Protein AF-A0A957UIX7-F1 (afdb_monomer_lite)

Radius of gyration: 14.66 Å; chains: 1; bounding box: 38×30×31 Å

Foldseek 3Di:
DVLQPPLDAAEFAADPVRHGDPPTDDDPSHQYYFHFAQDKDADPCVVVVNPRIGTHGDSVRRVVVLVVVLVVVCVVPVPDDSVNSSCVSRVVD

Structure (mmCIF, N/CA/C/O backbone):
data_AF-A0A957UIX7-F1
#
_entry.id   AF-A0A957UIX7-F1
#
loop_
_at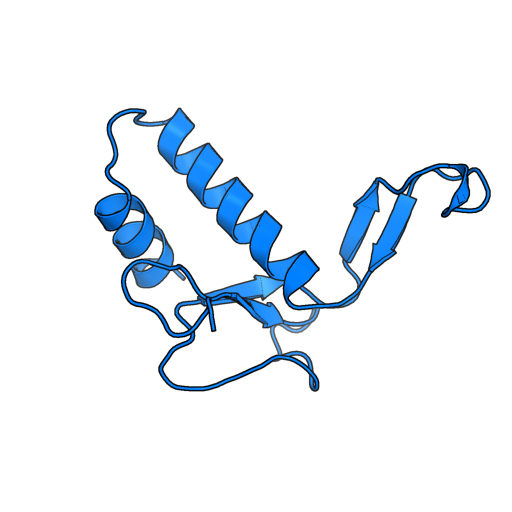om_site.group_PDB
_atom_site.id
_atom_site.type_symbol
_atom_site.label_atom_id
_atom_site.label_alt_id
_atom_site.label_comp_id
_atom_site.label_asym_id
_atom_site.label_entity_id
_atom_site.label_seq_id
_atom_site.pdbx_PDB_ins_code
_atom_site.Cartn_x
_atom_site.Cartn_y
_atom_site.Cartn_z
_atom_site.occupancy
_atom_site.B_iso_or_equiv
_atom_site.auth_seq_id
_atom_site.auth_comp_id
_atom_site.auth_asym_id
_atom_site.auth_atom_id
_atom_site.pdbx_PDB_model_num
ATOM 1 N N . TYR A 1 1 ? 5.222 -1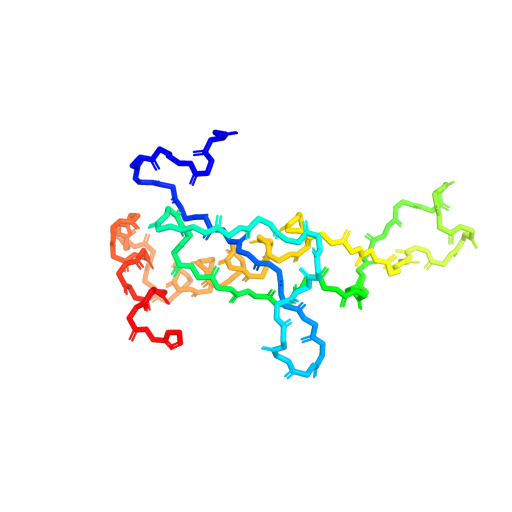2.943 8.353 1.00 87.31 1 TYR A N 1
ATOM 2 C CA . TYR A 1 1 ? 5.206 -11.851 9.352 1.00 87.31 1 TYR A CA 1
ATOM 3 C C . TYR A 1 1 ? 6.018 -10.661 8.840 1.00 87.31 1 TYR A C 1
ATOM 5 O O . TYR A 1 1 ? 6.947 -10.909 8.078 1.00 87.31 1 TYR A O 1
ATOM 13 N N . PRO A 1 2 ? 5.693 -9.402 9.199 1.00 94.25 2 PRO A N 1
ATOM 14 C CA . PRO A 1 2 ? 4.621 -8.984 10.111 1.00 94.25 2 PRO A CA 1
ATOM 15 C C . PRO A 1 2 ? 3.215 -9.048 9.500 1.00 94.25 2 PRO A C 1
ATOM 17 O O . PRO A 1 2 ? 2.258 -9.021 10.248 1.00 94.25 2 PRO A O 1
ATOM 20 N N . ALA A 1 3 ? 3.086 -9.238 8.183 1.00 93.38 3 ALA A N 1
ATOM 21 C CA . ALA A 1 3 ? 1.804 -9.241 7.462 1.00 93.38 3 ALA A CA 1
ATOM 22 C C . ALA A 1 3 ? 0.751 -10.277 7.918 1.00 93.38 3 ALA A C 1
ATOM 24 O O . ALA A 1 3 ? -0.323 -10.303 7.363 1.00 93.38 3 ALA A O 1
ATOM 25 N N . ALA A 1 4 ? 1.058 -11.161 8.866 1.00 93.19 4 ALA A N 1
ATOM 26 C CA . ALA A 1 4 ? 0.107 -12.153 9.380 1.00 93.19 4 ALA A CA 1
ATOM 27 C C . ALA A 1 4 ? -0.162 -11.953 10.882 1.00 93.19 4 ALA A C 1
ATOM 29 O O . ALA A 1 4 ? -0.508 -12.900 11.581 1.00 93.19 4 ALA A O 1
ATOM 30 N N . TYR A 1 5 ? 0.134 -10.761 11.403 1.00 95.19 5 TYR A N 1
ATOM 31 C CA . TYR A 1 5 ? -0.225 -10.360 12.758 1.00 95.19 5 TYR A CA 1
ATOM 32 C C . TYR A 1 5 ? -1.541 -9.595 12.730 1.00 95.19 5 TYR A C 1
ATOM 34 O O . TYR A 1 5 ? -1.782 -8.837 11.796 1.00 95.19 5 TYR A O 1
ATOM 42 N N . ASP A 1 6 ? -2.328 -9.751 13.791 1.00 90.69 6 ASP A N 1
ATOM 43 C CA . ASP A 1 6 ? -3.535 -8.956 13.998 1.00 90.69 6 ASP A CA 1
ATOM 44 C C . ASP A 1 6 ? -3.200 -7.454 14.019 1.00 90.69 6 ASP A C 1
ATOM 46 O O . ASP A 1 6 ? -2.122 -7.050 14.476 1.00 90.69 6 ASP A O 1
ATOM 50 N N . HIS A 1 7 ? -4.145 -6.630 13.554 1.00 89.88 7 HIS A N 1
ATOM 51 C CA . HIS A 1 7 ? -4.035 -5.165 13.489 1.00 89.88 7 HIS A CA 1
ATOM 52 C C . HIS A 1 7 ? -2.921 -4.639 12.564 1.00 89.88 7 HIS A C 1
ATOM 54 O O . HIS A 1 7 ? -2.411 -3.529 12.750 1.00 89.88 7 HIS A O 1
ATOM 60 N N . VAL A 1 8 ? -2.526 -5.430 11.563 1.00 95.12 8 VAL A N 1
ATOM 61 C CA . VAL A 1 8 ? -1.651 -5.012 10.463 1.00 95.12 8 VAL A CA 1
ATOM 62 C C . VAL A 1 8 ? -2.424 -5.146 9.161 1.00 95.12 8 VAL A C 1
ATOM 64 O O . VAL A 1 8 ? -2.836 -6.245 8.833 1.00 95.12 8 VAL A O 1
ATOM 67 N N . LEU A 1 9 ? -2.514 -4.065 8.381 1.00 96.38 9 LEU A N 1
ATOM 68 C CA . LEU A 1 9 ? -3.024 -4.128 7.009 1.00 96.38 9 LEU A CA 1
ATOM 69 C C . LEU A 1 9 ? -1.985 -4.770 6.076 1.00 96.38 9 LEU A C 1
ATOM 71 O O . LEU A 1 9 ? -0.997 -4.142 5.677 1.00 96.38 9 LEU A O 1
ATOM 75 N N . ALA A 1 10 ? -2.202 -6.029 5.726 1.00 97.88 10 ALA A N 1
ATOM 76 C CA . ALA A 1 10 ? -1.432 -6.787 4.761 1.00 97.88 10 ALA A CA 1
ATOM 77 C C . ALA A 1 10 ? -1.897 -6.493 3.329 1.00 97.88 10 ALA A C 1
ATOM 79 O O . ALA A 1 10 ? -3.054 -6.699 2.964 1.00 97.88 10 ALA A O 1
ATOM 80 N N . VAL A 1 11 ? -0.960 -6.039 2.493 1.00 98.50 11 VAL A N 1
ATOM 81 C CA . VAL A 1 11 ? -1.252 -5.570 1.133 1.00 98.50 11 VAL A CA 1
ATOM 82 C C . VAL A 1 11 ? -0.576 -6.465 0.100 1.00 98.50 11 VAL A C 1
ATOM 84 O O . VAL A 1 11 ? 0.654 -6.583 0.065 1.00 98.50 11 VAL A O 1
ATOM 87 N N . SER A 1 12 ? -1.382 -7.076 -0.765 1.00 98.50 12 SER A N 1
ATOM 88 C CA . S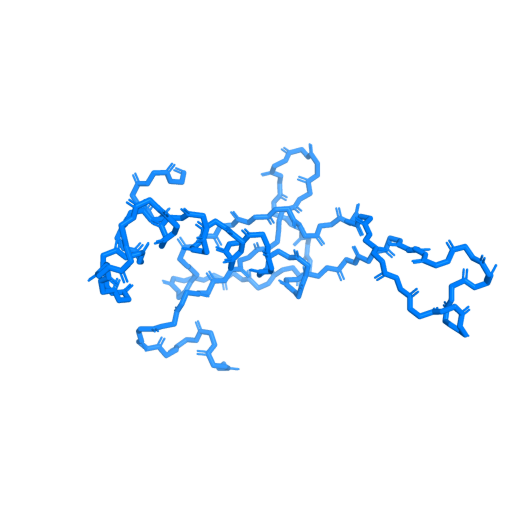ER A 1 12 ? -0.911 -7.797 -1.951 1.00 98.50 12 SER A CA 1
ATOM 89 C C . SER A 1 12 ? -0.748 -6.858 -3.155 1.00 98.50 12 SER A C 1
ATOM 91 O O . SER A 1 12 ? -1.286 -5.752 -3.180 1.00 98.50 12 SER A O 1
ATOM 93 N N . ALA A 1 13 ? 0.045 -7.271 -4.144 1.00 98.69 13 ALA A N 1
ATOM 94 C CA . ALA A 1 13 ? 0.351 -6.464 -5.322 1.00 98.69 13 ALA A CA 1
ATOM 95 C C . ALA A 1 13 ? -0.448 -6.927 -6.542 1.00 98.69 13 ALA A C 1
ATOM 97 O O . ALA A 1 13 ? -0.351 -8.094 -6.923 1.00 98.69 13 ALA A O 1
ATOM 98 N N . THR A 1 14 ? -1.146 -6.003 -7.200 1.00 98.69 14 THR A N 1
ATOM 99 C CA . THR A 1 14 ? -1.734 -6.206 -8.532 1.00 98.69 14 THR A CA 1
ATOM 100 C C . THR A 1 14 ? -0.902 -5.552 -9.627 1.00 98.69 14 THR A C 1
ATOM 102 O O . THR A 1 14 ? -0.034 -4.701 -9.374 1.00 98.69 14 THR A O 1
ATOM 105 N N . ASP A 1 15 ? -1.149 -5.972 -10.862 1.00 98.38 15 ASP A N 1
ATOM 106 C CA . ASP A 1 15 ? -0.682 -5.293 -12.057 1.00 98.38 15 ASP A CA 1
ATOM 107 C C . ASP A 1 15 ? -1.740 -4.365 -12.667 1.00 98.38 15 ASP A C 1
ATOM 109 O O . ASP A 1 15 ? -2.803 -4.123 -12.107 1.00 98.38 15 ASP A O 1
ATOM 113 N N . LYS A 1 16 ? -1.411 -3.788 -13.825 1.00 97.75 16 LYS A N 1
ATOM 114 C CA . LYS A 1 16 ? -2.256 -2.815 -14.529 1.00 97.75 16 LYS A CA 1
ATOM 115 C C . LYS A 1 16 ? -3.578 -3.381 -15.071 1.00 97.75 16 LYS A C 1
ATOM 117 O O . LYS A 1 16 ? -4.363 -2.609 -15.612 1.00 97.75 16 LYS A O 1
ATOM 122 N N . LEU A 1 17 ? -3.754 -4.701 -15.064 1.00 98.12 17 LEU A N 1
ATOM 123 C CA . LEU A 1 17 ? -4.986 -5.384 -15.458 1.00 98.12 17 LEU A CA 1
ATOM 124 C C . LEU A 1 17 ? -5.830 -5.756 -14.229 1.00 98.12 17 LEU A C 1
ATOM 126 O O . LEU A 1 17 ? -6.798 -6.496 -14.372 1.00 98.12 17 LEU A O 1
ATOM 130 N N . ASP A 1 18 ? -5.450 -5.259 -13.044 1.00 97.81 18 ASP A N 1
ATOM 131 C CA . ASP A 1 18 ? -5.989 -5.648 -11.739 1.00 97.81 18 ASP A CA 1
ATOM 132 C C . ASP A 1 18 ? -5.837 -7.151 -11.444 1.00 97.81 18 ASP A C 1
ATOM 134 O O . ASP A 1 18 ? -6.538 -7.721 -10.608 1.00 97.81 18 ASP A O 1
ATOM 138 N N . GLU A 1 19 ? -4.869 -7.807 -12.092 1.00 98.25 19 GLU A N 1
ATOM 139 C CA . GLU A 1 19 ? -4.510 -9.193 -11.812 1.00 98.25 19 GLU A CA 1
ATOM 140 C C . GLU A 1 19 ? -3.443 -9.252 -10.716 1.00 98.25 19 GLU A C 1
ATOM 142 O O . GLU A 1 19 ? -2.552 -8.402 -10.640 1.00 98.25 19 GLU A O 1
ATOM 147 N N . LEU A 1 20 ? -3.501 -10.274 -9.855 1.00 98.25 20 LEU A N 1
ATOM 148 C CA . LEU A 1 20 ? -2.480 -10.488 -8.830 1.00 98.25 20 LEU A CA 1
ATOM 149 C C . LEU A 1 20 ? -1.110 -10.684 -9.499 1.00 98.25 20 LEU A C 1
ATOM 151 O O . LEU A 1 20 ? -0.926 -11.590 -10.315 1.00 98.25 20 LEU A O 1
ATOM 155 N N . TRP A 1 21 ? -0.125 -9.870 -9.119 1.00 97.81 21 TRP A N 1
ATOM 156 C CA . TRP A 1 21 ? 1.237 -10.008 -9.623 1.00 97.81 21 TRP A CA 1
ATOM 157 C C . TRP A 1 21 ? 1.790 -11.396 -9.247 1.00 97.81 21 TRP A C 1
ATOM 159 O O . TRP A 1 21 ? 1.731 -11.752 -8.068 1.00 97.81 21 TRP A O 1
ATOM 169 N N . PRO A 1 22 ? 2.383 -12.179 -10.175 1.00 96.94 22 PRO A N 1
ATOM 170 C CA . PRO A 1 22 ? 2.708 -13.590 -9.925 1.00 96.94 22 PRO A CA 1
ATOM 171 C C . PRO A 1 22 ? 3.639 -13.898 -8.742 1.00 96.94 22 PRO A C 1
ATOM 173 O O . PRO A 1 22 ? 3.681 -15.038 -8.291 1.00 96.94 22 PRO A O 1
ATOM 176 N N . LEU A 1 23 ? 4.410 -12.918 -8.254 1.00 96.94 23 LEU A N 1
ATOM 177 C CA . LEU A 1 23 ? 5.283 -13.070 -7.080 1.00 96.94 23 LEU A CA 1
ATOM 178 C C . LEU A 1 23 ? 4.708 -12.424 -5.810 1.00 96.94 23 LEU A C 1
ATOM 180 O O . LEU A 1 23 ? 5.391 -12.362 -4.788 1.00 96.94 23 LEU A O 1
ATOM 184 N N . SER A 1 24 ? 3.476 -11.914 -5.860 1.00 97.19 24 SER A N 1
ATOM 185 C CA . SER A 1 24 ? 2.789 -11.419 -4.675 1.00 97.19 24 SER A CA 1
ATOM 186 C C . SER A 1 24 ? 2.441 -12.577 -3.748 1.00 97.19 24 SER A C 1
ATOM 188 O O . SER A 1 24 ? 1.961 -13.627 -4.175 1.00 97.19 24 SER A O 1
ATOM 190 N N . ASN A 1 25 ? 2.611 -12.349 -2.449 1.00 94.00 25 ASN A N 1
ATOM 191 C CA . ASN A 1 25 ? 2.043 -13.235 -1.447 1.00 94.00 25 ASN A CA 1
ATOM 192 C C . ASN A 1 25 ? 0.508 -13.220 -1.527 1.00 94.00 25 ASN A C 1
ATOM 194 O O . ASN A 1 25 ? -0.097 -12.208 -1.891 1.00 94.00 25 ASN A O 1
ATOM 198 N N . SER A 1 26 ? -0.091 -14.351 -1.164 1.00 93.94 26 SER A N 1
ATOM 199 C CA . SER A 1 26 ? -1.535 -14.576 -1.069 1.00 93.94 26 SER A CA 1
ATOM 200 C C . SER A 1 26 ? -1.853 -15.441 0.156 1.00 93.94 26 SER A C 1
ATOM 202 O O . SER A 1 26 ? -0.960 -16.072 0.735 1.00 93.94 26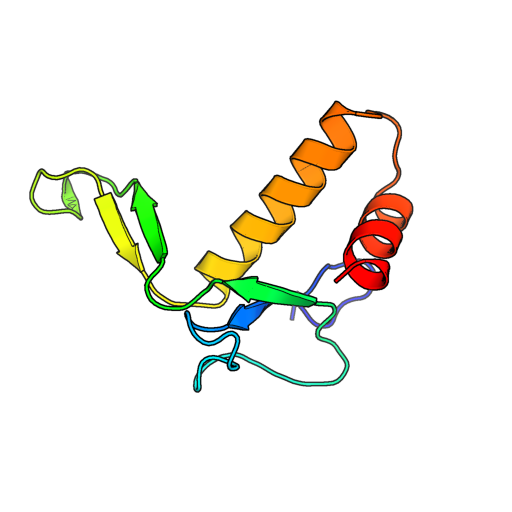 SER A O 1
ATOM 204 N N . GLY A 1 27 ? -3.121 -15.444 0.560 1.00 93.12 27 GLY A N 1
ATOM 205 C CA . GLY A 1 27 ? -3.646 -16.219 1.682 1.00 93.12 27 GLY A CA 1
ATOM 206 C C . GLY A 1 27 ? -4.666 -15.424 2.490 1.00 93.12 27 GLY A C 1
ATOM 207 O O . GLY A 1 27 ? -4.815 -14.223 2.287 1.00 93.12 27 GLY A O 1
ATOM 208 N N . ASP A 1 28 ? -5.319 -16.094 3.437 1.00 94.56 28 ASP A N 1
ATOM 209 C CA . ASP A 1 28 ? -6.420 -15.527 4.236 1.00 94.56 28 ASP A CA 1
ATOM 210 C C . ASP A 1 28 ? -5.988 -14.383 5.174 1.00 94.56 28 ASP A C 1
ATOM 212 O O . ASP A 1 28 ? -6.827 -13.736 5.784 1.00 94.56 28 ASP A O 1
ATOM 216 N N . TYR A 1 29 ? -4.680 -14.147 5.303 1.00 94.94 29 TYR A N 1
ATOM 217 C CA . TYR A 1 29 ? -4.100 -13.051 6.082 1.00 94.94 29 TYR A CA 1
ATOM 218 C C . TYR A 1 29 ? -3.898 -11.764 5.266 1.00 94.94 29 TYR A C 1
ATOM 220 O O . TYR A 1 29 ? -3.327 -10.815 5.786 1.00 94.94 29 TYR A O 1
ATOM 228 N N . ILE A 1 30 ? -4.245 -11.751 3.973 1.00 97.25 30 ILE A N 1
ATOM 229 C CA . ILE A 1 30 ? -4.182 -10.551 3.131 1.00 97.25 30 ILE A CA 1
ATOM 230 C C . ILE A 1 30 ? -5.499 -9.789 3.264 1.00 97.25 30 ILE A C 1
ATOM 232 O O . ILE A 1 30 ? -6.550 -10.342 2.953 1.00 97.25 30 ILE A O 1
ATOM 236 N N . ASP A 1 31 ? -5.426 -8.514 3.638 1.00 97.50 31 ASP A N 1
ATOM 237 C CA . ASP A 1 31 ? -6.614 -7.677 3.827 1.00 97.50 31 ASP A CA 1
ATOM 238 C C . ASP A 1 31 ? -7.083 -7.038 2.518 1.00 97.50 31 ASP A C 1
ATOM 240 O O . ASP A 1 31 ? -8.274 -7.020 2.220 1.00 97.50 31 ASP A O 1
ATOM 244 N N . VAL A 1 32 ? -6.146 -6.514 1.717 1.00 97.94 32 VAL A N 1
ATOM 245 C CA . VAL A 1 32 ? -6.443 -5.817 0.453 1.00 97.94 32 VAL A CA 1
ATOM 246 C C . VAL A 1 32 ? -5.348 -6.019 -0.598 1.00 97.94 32 VAL A C 1
ATOM 248 O O . VAL A 1 32 ? -4.230 -6.468 -0.319 1.00 97.94 32 VAL A O 1
ATOM 251 N N . ALA A 1 33 ? -5.661 -5.653 -1.838 1.00 98.25 33 ALA A N 1
ATOM 252 C CA . ALA A 1 33 ? -4.706 -5.585 -2.935 1.00 98.25 33 ALA A CA 1
ATOM 253 C C . ALA A 1 33 ? -4.582 -4.145 -3.448 1.00 98.25 33 ALA A C 1
ATOM 255 O O . ALA A 1 33 ? -5.542 -3.379 -3.412 1.00 98.25 33 ALA A O 1
ATOM 256 N N . ALA A 1 34 ? -3.395 -3.765 -3.914 1.00 98.62 34 ALA A N 1
ATOM 257 C CA . ALA A 1 34 ? -3.153 -2.455 -4.513 1.00 98.62 34 ALA A CA 1
ATOM 258 C C . ALA A 1 34 ? -2.105 -2.544 -5.637 1.00 98.62 34 ALA A C 1
ATOM 260 O O . ALA A 1 34 ? -1.341 -3.518 -5.684 1.00 98.62 34 ALA A O 1
ATOM 261 N N . PRO A 1 35 ? -2.003 -1.527 -6.517 1.00 98.69 35 PRO A N 1
ATOM 262 C CA . PRO A 1 35 ? -1.025 -1.523 -7.598 1.00 98.69 35 PRO A CA 1
ATOM 263 C C . PRO A 1 35 ? 0.405 -1.679 -7.074 1.00 98.69 35 PRO A C 1
ATOM 265 O O . PRO A 1 35 ? 0.912 -0.843 -6.325 1.00 98.69 35 PRO A O 1
ATOM 268 N N . GLY A 1 36 ? 1.073 -2.755 -7.488 1.00 98.50 36 GLY A N 1
ATOM 269 C CA . GLY A 1 36 ? 2.435 -3.068 -7.054 1.00 98.50 36 GLY A CA 1
ATOM 270 C C . GLY A 1 36 ? 3.370 -3.508 -8.173 1.00 98.50 36 GLY A C 1
ATOM 271 O O . GLY A 1 36 ? 4.568 -3.619 -7.933 1.00 98.50 36 GLY A O 1
ATOM 272 N N . HIS A 1 37 ? 2.876 -3.739 -9.390 1.00 98.50 37 HIS A N 1
ATOM 273 C CA . HIS A 1 37 ? 3.708 -4.091 -10.539 1.00 98.50 37 HIS A CA 1
ATOM 274 C C . HIS A 1 37 ? 3.981 -2.880 -11.436 1.00 98.50 37 HIS A C 1
ATOM 276 O O . HIS A 1 37 ? 3.049 -2.234 -11.909 1.00 98.50 37 HIS A O 1
ATOM 282 N N . MET A 1 38 ? 5.261 -2.611 -11.719 1.00 97.81 38 MET A N 1
ATOM 283 C CA . MET A 1 38 ? 5.711 -1.504 -12.573 1.00 97.81 38 MET A CA 1
ATOM 284 C C . MET A 1 38 ? 5.178 -0.142 -12.099 1.00 97.81 38 MET A C 1
ATOM 286 O O . MET A 1 38 ? 4.609 0.628 -12.872 1.00 97.81 38 MET A O 1
ATOM 290 N N . ILE A 1 39 ? 5.399 0.170 -10.822 1.00 98.50 39 ILE A N 1
ATOM 291 C CA . ILE A 1 39 ? 5.019 1.445 -10.208 1.00 98.50 39 ILE A CA 1
ATOM 292 C C . ILE A 1 39 ? 6.158 2.448 -10.364 1.00 98.50 39 ILE A C 1
ATOM 294 O O . ILE A 1 39 ? 7.281 2.196 -9.929 1.00 98.50 39 ILE A O 1
ATOM 298 N N . TYR A 1 40 ? 5.865 3.590 -10.985 1.00 97.25 40 TYR A N 1
ATOM 299 C CA . TYR A 1 40 ? 6.814 4.686 -11.155 1.00 97.25 40 TYR A CA 1
ATOM 300 C C . TYR A 1 40 ? 6.819 5.587 -9.922 1.00 97.25 40 TYR A C 1
ATOM 302 O O . TYR A 1 40 ? 5.771 6.094 -9.527 1.00 97.25 40 TYR A O 1
ATOM 310 N N . SER A 1 41 ? 7.984 5.807 -9.320 1.00 97.38 41 SER A N 1
ATOM 311 C CA . SER A 1 41 ? 8.119 6.725 -8.187 1.00 97.38 41 SER A CA 1
ATOM 312 C C . SER A 1 41 ? 9.527 7.309 -8.104 1.00 97.38 41 SER A C 1
ATOM 314 O O . SER A 1 41 ? 10.414 6.948 -8.881 1.00 97.38 41 SER A O 1
ATOM 316 N N . THR A 1 42 ? 9.720 8.249 -7.182 1.00 96.69 42 THR A N 1
ATOM 317 C CA . THR A 1 42 ? 11.008 8.893 -6.917 1.00 96.69 42 THR A CA 1
ATOM 318 C C . THR A 1 42 ? 12.050 7.877 -6.467 1.00 96.69 42 THR A C 1
ATOM 320 O O . THR A 1 42 ? 11.757 6.986 -5.669 1.00 96.69 42 THR A O 1
ATOM 323 N N . MET A 1 43 ? 13.287 8.060 -6.912 1.00 95.81 43 MET A N 1
ATOM 324 C CA . MET A 1 43 ? 14.429 7.235 -6.542 1.00 95.81 43 MET A CA 1
ATOM 325 C C . MET A 1 43 ? 15.666 8.129 -6.363 1.00 95.81 43 MET A C 1
ATOM 327 O O . MET A 1 43 ? 15.800 9.110 -7.097 1.00 95.81 43 MET A O 1
ATOM 331 N N . PRO A 1 44 ? 16.582 7.824 -5.422 1.00 94.50 44 PRO A N 1
ATOM 332 C CA . PRO A 1 44 ? 17.829 8.575 -5.284 1.00 94.50 44 PRO A CA 1
ATOM 333 C C . PRO A 1 44 ? 18.566 8.716 -6.623 1.00 94.50 44 PRO A C 1
ATOM 335 O O . PRO A 1 44 ? 18.576 7.783 -7.433 1.00 94.50 44 PRO A O 1
ATOM 338 N N . LEU A 1 45 ? 19.167 9.882 -6.877 1.00 93.19 45 LEU A N 1
ATOM 339 C CA . LEU A 1 45 ? 19.824 10.183 -8.157 1.00 93.19 45 LEU A CA 1
ATOM 340 C C . LEU A 1 45 ? 20.969 9.208 -8.445 1.00 93.19 45 LEU A C 1
ATOM 342 O O . LEU A 1 45 ? 21.140 8.769 -9.582 1.00 93.19 45 LEU A O 1
ATOM 346 N N . GLU A 1 46 ? 21.677 8.795 -7.396 1.00 91.56 46 GLU A N 1
ATOM 347 C CA . GLU A 1 46 ? 22.769 7.824 -7.434 1.00 91.56 46 GLU A CA 1
ATOM 348 C C . GLU A 1 46 ? 22.303 6.425 -7.862 1.00 91.56 46 GLU A C 1
ATOM 350 O O . GLU A 1 46 ? 23.112 5.621 -8.320 1.00 91.56 46 GLU A O 1
ATOM 355 N N . LEU A 1 47 ? 21.006 6.129 -7.725 1.00 89.31 47 LEU A N 1
ATOM 356 C CA . LEU A 1 47 ? 20.401 4.845 -8.083 1.00 89.31 47 LEU A CA 1
ATOM 357 C C . LEU A 1 47 ? 19.558 4.906 -9.370 1.00 89.31 47 LEU A C 1
ATOM 359 O O . LEU A 1 47 ? 19.120 3.863 -9.845 1.00 89.31 47 LEU A O 1
ATOM 363 N N . SER A 1 48 ? 19.322 6.098 -9.935 1.00 83.88 48 SER A N 1
ATOM 364 C CA . SER A 1 48 ? 18.353 6.327 -11.025 1.00 83.88 48 SER A CA 1
ATOM 365 C C . SER A 1 48 ? 18.938 6.965 -12.290 1.00 83.88 48 SER A C 1
ATOM 367 O O . SER A 1 48 ? 18.197 7.556 -13.075 1.00 83.88 48 SER A O 1
ATOM 369 N N . TYR A 1 49 ? 20.253 6.844 -12.512 1.00 80.50 49 TYR A N 1
ATOM 370 C CA . TYR A 1 49 ? 20.947 7.382 -13.695 1.00 80.50 49 TYR A CA 1
ATOM 371 C C . TYR A 1 49 ? 20.569 8.848 -14.003 1.00 80.50 49 TYR A C 1
ATOM 373 O O . TYR A 1 49 ? 20.276 9.192 -15.144 1.00 80.50 49 TYR A O 1
ATOM 381 N N . GLU A 1 50 ? 20.546 9.696 -12.967 1.00 75.19 50 GLU A N 1
ATOM 382 C CA . GLU A 1 50 ? 20.248 11.142 -13.033 1.00 75.19 50 GLU A CA 1
ATOM 383 C C . GLU A 1 50 ? 18.793 11.541 -13.366 1.00 75.19 50 GLU A C 1
ATOM 385 O O . GLU A 1 50 ? 18.501 12.729 -13.487 1.00 75.19 50 GLU A O 1
ATOM 390 N N . VAL A 1 51 ? 17.847 10.595 -13.445 1.00 86.62 51 VAL A N 1
ATOM 391 C CA . VAL A 1 51 ? 16.423 10.915 -13.684 1.00 86.62 51 VAL A CA 1
ATOM 392 C C . VAL A 1 51 ? 15.677 11.228 -12.381 1.00 86.62 51 VAL A C 1
ATOM 394 O O . VAL A 1 51 ? 14.721 11.999 -12.393 1.00 86.62 51 VAL A O 1
ATOM 397 N N . GLY A 1 52 ? 16.101 10.659 -11.247 1.00 95.12 52 GLY A N 1
ATOM 398 C CA . GLY A 1 52 ? 15.455 10.849 -9.939 1.00 95.12 52 GLY A CA 1
ATOM 399 C C . GLY A 1 52 ? 14.177 10.029 -9.748 1.00 95.12 52 GLY A C 1
ATOM 400 O O . GLY A 1 52 ? 13.454 10.222 -8.772 1.00 95.12 52 GLY A O 1
ATOM 401 N N . TYR A 1 53 ? 13.886 9.122 -10.682 1.00 95.88 53 TYR A N 1
ATOM 402 C CA . TYR A 1 53 ? 12.696 8.280 -10.701 1.00 95.88 53 TYR A CA 1
ATOM 403 C C . TYR A 1 53 ? 13.005 6.932 -11.348 1.00 95.88 53 TYR A C 1
ATOM 405 O O . TYR A 1 53 ? 13.851 6.842 -12.240 1.00 95.88 53 TYR A O 1
ATOM 413 N N . ALA A 1 54 ? 12.279 5.895 -10.947 1.00 95.62 54 ALA A N 1
ATOM 414 C CA . ALA A 1 54 ? 12.369 4.572 -11.549 1.00 95.62 54 ALA A CA 1
ATOM 415 C C . ALA A 1 54 ? 11.051 3.805 -11.410 1.00 95.62 54 ALA A C 1
ATOM 417 O O . ALA A 1 54 ? 10.212 4.119 -10.565 1.00 95.62 54 ALA A O 1
ATOM 418 N N . TYR A 1 55 ? 10.891 2.775 -12.242 1.00 96.12 55 TYR A N 1
ATOM 419 C CA . TYR A 1 55 ? 9.858 1.765 -12.049 1.00 96.12 55 TYR A CA 1
ATOM 420 C C . TYR A 1 55 ? 10.360 0.704 -11.073 1.00 96.12 55 TYR A C 1
ATOM 422 O O . TYR A 1 55 ? 11.439 0.143 -11.265 1.00 96.12 55 TYR A O 1
ATOM 430 N N . MET A 1 56 ? 9.560 0.402 -10.057 1.00 97.06 56 MET A N 1
ATOM 431 C CA . MET A 1 56 ? 9.795 -0.711 -9.144 1.00 97.06 56 MET A CA 1
ATOM 432 C C . MET A 1 56 ? 8.564 -1.611 -9.071 1.00 97.06 56 MET A C 1
ATOM 434 O O . MET A 1 56 ? 7.449 -1.210 -9.404 1.00 97.06 56 MET A O 1
ATOM 438 N N . THR A 1 57 ? 8.785 -2.847 -8.636 1.00 98.25 57 THR A N 1
ATOM 439 C CA . THR A 1 57 ? 7.756 -3.876 -8.546 1.00 98.25 57 THR A CA 1
ATOM 440 C C . THR A 1 57 ? 7.861 -4.578 -7.199 1.00 98.25 57 THR A C 1
ATOM 442 O O . THR A 1 57 ? 8.950 -4.984 -6.794 1.00 98.25 57 THR A O 1
ATOM 445 N N . GLY A 1 58 ? 6.729 -4.766 -6.529 1.00 98.12 58 GLY A N 1
ATOM 446 C CA . GLY A 1 58 ? 6.624 -5.550 -5.308 1.00 98.12 58 GLY A CA 1
ATOM 447 C C . GLY A 1 58 ? 5.414 -5.173 -4.464 1.00 98.12 58 GLY A C 1
ATOM 448 O O . GLY A 1 58 ? 4.821 -4.109 -4.630 1.00 98.12 58 GLY A O 1
ATOM 449 N N . THR A 1 59 ? 5.104 -6.001 -3.468 1.00 98.06 59 THR A N 1
ATOM 450 C CA . THR A 1 59 ? 4.181 -5.613 -2.386 1.00 98.06 59 THR A CA 1
ATOM 451 C C . THR A 1 59 ? 4.687 -4.382 -1.629 1.00 98.06 59 THR A C 1
ATOM 453 O O . THR A 1 59 ? 3.885 -3.576 -1.171 1.00 98.06 59 THR A O 1
ATOM 456 N N . SER A 1 60 ? 6.007 -4.148 -1.606 1.00 97.50 60 SER A N 1
ATOM 457 C CA . SER A 1 60 ? 6.619 -2.895 -1.140 1.00 97.50 60 SER A CA 1
ATOM 458 C C . SER A 1 60 ? 6.149 -1.647 -1.896 1.00 97.50 60 SER A C 1
ATOM 460 O O . SER A 1 60 ? 6.233 -0.555 -1.346 1.00 97.50 60 SER A O 1
ATOM 462 N N . MET A 1 61 ? 5.677 -1.785 -3.140 1.00 98.44 61 MET A N 1
ATOM 463 C CA . MET A 1 61 ? 5.109 -0.690 -3.937 1.00 98.44 61 MET A CA 1
ATOM 464 C C . MET A 1 61 ? 3.583 -0.615 -3.798 1.00 98.44 61 MET A C 1
ATOM 466 O O . MET A 1 61 ? 3.021 0.472 -3.898 1.00 98.44 61 MET A O 1
ATOM 470 N N . ALA A 1 62 ? 2.918 -1.727 -3.485 1.00 98.62 62 ALA A N 1
ATOM 471 C CA . ALA A 1 62 ? 1.492 -1.744 -3.164 1.00 98.62 62 ALA A CA 1
ATOM 472 C C . ALA A 1 62 ? 1.201 -1.106 -1.791 1.00 98.62 62 ALA A C 1
ATOM 474 O O . ALA A 1 62 ? 0.346 -0.230 -1.676 1.00 98.62 62 ALA A O 1
ATOM 475 N N . ALA A 1 63 ? 1.971 -1.467 -0.758 1.00 98.44 63 ALA A N 1
ATOM 476 C CA . ALA A 1 63 ? 1.822 -0.959 0.607 1.00 98.44 63 ALA A CA 1
ATOM 477 C C . ALA A 1 63 ? 1.741 0.584 0.729 1.00 98.44 63 ALA A C 1
ATOM 479 O O . ALA A 1 63 ? 0.836 1.068 1.413 1.00 98.44 63 ALA A O 1
ATOM 480 N N . PRO A 1 64 ? 2.606 1.396 0.080 1.00 98.50 64 PRO A N 1
ATOM 481 C CA . PRO A 1 64 ? 2.521 2.852 0.177 1.00 98.50 64 PRO A CA 1
ATOM 482 C C . PRO A 1 64 ? 1.261 3.454 -0.465 1.00 98.50 64 PRO A C 1
ATOM 484 O O . PRO A 1 64 ? 0.863 4.538 -0.046 1.00 98.50 64 PRO A O 1
ATOM 487 N N . HIS A 1 65 ? 0.594 2.777 -1.411 1.00 98.69 65 HIS A N 1
ATOM 488 C CA . HIS A 1 65 ? -0.713 3.233 -1.905 1.00 98.69 65 HIS A CA 1
ATOM 489 C C . HIS A 1 65 ? -1.768 3.172 -0.793 1.00 98.69 65 HIS A C 1
ATOM 491 O O . HIS A 1 65 ? -2.476 4.151 -0.557 1.00 98.69 65 HIS A O 1
ATOM 497 N N . VAL A 1 66 ? -1.821 2.058 -0.056 1.00 98.56 66 VAL A N 1
ATOM 498 C CA . VAL A 1 66 ? -2.755 1.873 1.068 1.00 98.56 66 VAL A CA 1
ATOM 499 C C . VAL A 1 66 ? -2.393 2.785 2.242 1.00 98.56 66 VAL A C 1
ATOM 501 O O . VAL A 1 66 ? -3.274 3.401 2.837 1.00 98.56 66 VAL A O 1
ATOM 504 N N . ALA A 1 67 ? -1.101 2.971 2.533 1.00 98.50 67 ALA A N 1
ATOM 505 C CA . ALA A 1 67 ? -0.659 3.941 3.537 1.00 98.50 67 ALA A CA 1
ATOM 506 C C . ALA A 1 67 ? -1.042 5.386 3.157 1.00 98.50 67 ALA A C 1
ATOM 508 O O . ALA A 1 67 ? -1.466 6.162 4.013 1.00 98.50 67 ALA A O 1
ATOM 509 N N . GLY A 1 68 ? -0.939 5.743 1.872 1.00 98.50 68 GLY A N 1
ATOM 510 C CA . GLY A 1 68 ? -1.399 7.029 1.347 1.00 98.50 68 GLY A CA 1
ATOM 511 C C . GLY A 1 68 ? -2.910 7.216 1.493 1.00 98.50 68 GLY A C 1
ATOM 512 O O . GLY A 1 68 ? -3.348 8.278 1.937 1.00 98.50 68 GLY A O 1
ATOM 513 N N . LEU A 1 69 ? -3.701 6.177 1.200 1.00 98.50 69 LEU A N 1
ATOM 514 C CA . LEU A 1 69 ? -5.147 6.173 1.437 1.00 98.50 69 LEU A CA 1
ATOM 515 C C . LEU A 1 69 ? -5.469 6.369 2.925 1.00 98.50 69 LEU A C 1
ATOM 517 O O . LEU A 1 69 ? -6.274 7.234 3.259 1.00 98.50 69 LEU A O 1
ATOM 521 N N . ALA A 1 70 ? -4.798 5.648 3.826 1.00 98.25 70 ALA A N 1
ATOM 522 C CA . ALA A 1 70 ? -4.965 5.826 5.268 1.00 98.25 70 ALA A CA 1
ATOM 523 C C . ALA A 1 70 ? -4.636 7.265 5.713 1.00 98.25 70 ALA A C 1
ATOM 525 O O . ALA A 1 70 ? -5.394 7.871 6.470 1.00 98.25 70 ALA A O 1
ATOM 526 N N . GLY A 1 71 ? -3.557 7.854 5.188 1.00 98.50 71 GLY A N 1
ATOM 527 C CA . GLY A 1 71 ? -3.210 9.259 5.423 1.00 98.50 71 GLY A CA 1
ATOM 528 C C . GLY A 1 71 ? -4.271 10.239 4.909 1.00 98.50 71 GLY A C 1
ATOM 529 O O . GLY A 1 71 ? -4.609 11.202 5.598 1.00 98.50 71 GLY A O 1
ATOM 530 N N . LEU A 1 72 ? -4.854 9.980 3.734 1.00 98.50 72 LEU A N 1
ATOM 531 C CA . LEU A 1 72 ? -5.958 10.776 3.192 1.00 98.50 72 LEU A CA 1
ATOM 532 C C . LEU A 1 72 ? -7.208 10.680 4.079 1.00 98.50 72 LEU A C 1
ATOM 534 O O . LEU A 1 72 ? -7.838 11.699 4.356 1.00 98.50 72 LEU A O 1
ATOM 538 N N . LEU A 1 73 ? -7.546 9.484 4.559 1.00 98.31 73 LEU A N 1
ATOM 539 C CA . LEU A 1 73 ? -8.664 9.256 5.477 1.00 98.31 73 LEU A CA 1
ATOM 540 C C . LEU A 1 73 ? -8.458 9.997 6.810 1.00 98.31 73 LEU A C 1
ATOM 542 O O . LEU A 1 73 ? -9.380 10.661 7.284 1.00 98.31 73 LEU A O 1
ATOM 546 N N . LEU A 1 74 ? -7.242 9.966 7.363 1.00 98.50 74 LEU A N 1
ATOM 547 C CA . LEU A 1 74 ? -6.863 10.744 8.549 1.00 98.50 74 LEU A CA 1
ATOM 548 C C . LEU A 1 74 ? -6.909 12.258 8.310 1.00 98.50 74 LEU A C 1
ATOM 550 O O . LEU A 1 74 ? -7.240 13.010 9.220 1.00 98.50 74 LEU A O 1
ATOM 554 N N . SER A 1 75 ? -6.618 12.730 7.095 1.00 98.50 75 SER A N 1
ATOM 555 C CA . SER A 1 75 ? -6.720 14.162 6.777 1.00 98.50 75 SER A CA 1
ATOM 556 C C . SER A 1 75 ? -8.162 14.686 6.820 1.00 98.50 75 SER A C 1
ATOM 558 O O . SER A 1 75 ? -8.373 15.879 7.031 1.00 98.50 75 SER A O 1
ATOM 560 N N . GLN A 1 76 ? -9.150 13.802 6.632 1.00 98.31 76 GLN A N 1
ATOM 561 C CA . GLN A 1 76 ? -10.574 14.141 6.688 1.00 98.31 76 GLN A CA 1
ATOM 562 C C . GLN A 1 76 ? -11.109 14.113 8.122 1.00 98.31 76 GLN A C 1
ATOM 564 O O . GLN A 1 76 ? -11.923 14.957 8.479 1.00 98.31 76 GLN A O 1
ATOM 569 N N . GLU A 1 77 ? -10.658 13.151 8.930 1.00 98.06 77 GLU A N 1
ATOM 570 C CA . GLU A 1 77 ? -10.987 13.047 10.353 1.00 98.06 77 GLU A CA 1
ATOM 571 C C . GLU A 1 77 ? -9.760 12.532 11.135 1.00 98.06 77 GLU A C 1
ATOM 573 O O . 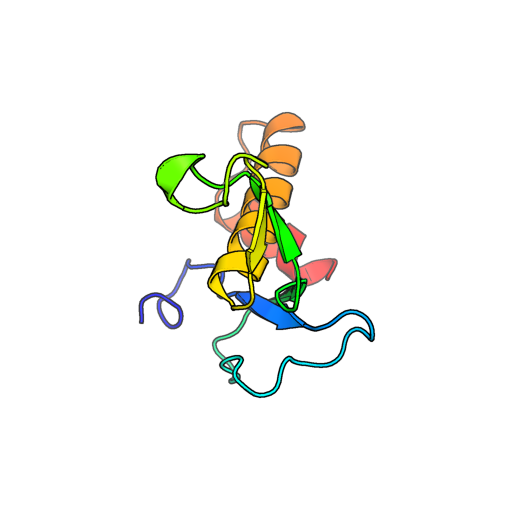GLU A 1 77 ? -9.512 11.321 11.162 1.00 98.06 77 GLU A O 1
ATOM 578 N N . PRO A 1 78 ? -8.984 13.427 11.779 1.00 97.88 78 PRO A N 1
ATOM 579 C CA . PRO A 1 78 ? -7.721 13.068 12.431 1.00 97.88 78 PRO A CA 1
ATOM 580 C C . PRO A 1 78 ? -7.845 12.125 13.632 1.00 97.88 78 PRO A C 1
ATOM 582 O O . PRO A 1 78 ? -6.839 11.560 14.053 1.00 97.88 78 PRO A O 1
ATOM 585 N N . ASN A 1 79 ? -9.048 11.963 14.198 1.00 98.00 79 ASN A N 1
ATOM 586 C CA . ASN A 1 79 ? -9.281 11.115 15.370 1.00 98.00 79 ASN A CA 1
ATOM 587 C C . ASN A 1 79 ? -9.708 9.681 15.027 1.00 98.00 79 ASN A C 1
ATOM 589 O O . ASN A 1 79 ? -10.029 8.925 15.945 1.00 98.00 79 ASN A O 1
ATOM 593 N N . ARG A 1 80 ? -9.739 9.296 13.741 1.00 97.62 80 ARG A N 1
ATOM 594 C CA . ARG A 1 80 ? -10.009 7.902 13.352 1.00 97.62 80 ARG A CA 1
ATOM 595 C C . ARG A 1 80 ? -9.010 6.970 14.024 1.00 97.62 80 ARG A C 1
ATOM 597 O O . ARG A 1 80 ? -7.801 7.210 13.996 1.00 97.62 80 ARG A O 1
ATOM 604 N N . SER A 1 81 ? -9.519 5.898 14.615 1.00 97.62 81 SER A N 1
ATOM 605 C CA . SER A 1 81 ? -8.678 4.839 15.152 1.00 97.62 81 SER A CA 1
ATOM 606 C C . SER A 1 81 ? -8.065 4.010 14.019 1.00 97.62 81 SER A C 1
ATOM 608 O O . SER A 1 81 ? -8.536 4.032 12.882 1.00 97.62 81 SER A O 1
ATOM 610 N N . ALA A 1 82 ? -7.018 3.241 14.327 1.00 96.06 82 ALA A N 1
ATOM 611 C CA . ALA A 1 82 ? -6.457 2.290 13.367 1.00 96.06 82 ALA A CA 1
ATOM 612 C C . ALA A 1 82 ? -7.502 1.254 12.907 1.00 96.06 82 ALA A C 1
ATOM 614 O O . ALA A 1 82 ? -7.520 0.910 11.731 1.00 96.06 82 ALA A O 1
ATOM 615 N N . ALA A 1 83 ? -8.402 0.836 13.805 1.00 96.62 83 ALA A N 1
ATOM 616 C CA . ALA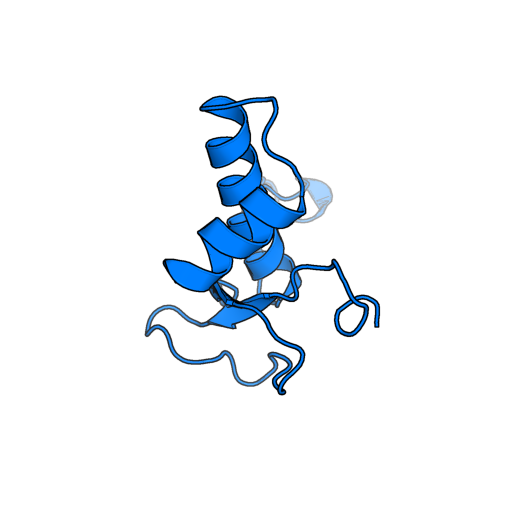 A 1 83 ? -9.493 -0.080 13.484 1.00 96.62 83 ALA A CA 1
ATOM 617 C C . ALA A 1 83 ? -10.507 0.547 12.513 1.00 96.62 83 ALA A C 1
ATOM 619 O O . ALA A 1 83 ? -10.908 -0.110 11.561 1.00 96.62 83 ALA A O 1
ATOM 620 N N . ASP A 1 84 ? -10.857 1.829 12.688 1.00 97.50 84 ASP A N 1
ATOM 621 C CA . ASP A 1 84 ? -11.742 2.527 11.741 1.00 97.50 84 ASP A CA 1
ATOM 622 C C . ASP A 1 84 ? -11.097 2.623 10.350 1.00 97.50 84 ASP A C 1
ATOM 624 O O . ASP A 1 84 ? -11.769 2.498 9.330 1.00 97.50 84 ASP A O 1
ATOM 628 N N . LEU A 1 85 ? -9.781 2.864 10.288 1.00 97.75 85 LEU A N 1
ATOM 629 C CA . LEU A 1 85 ? -9.050 2.903 9.020 1.00 97.75 85 LEU A CA 1
ATOM 630 C C . LEU A 1 85 ? -9.026 1.529 8.348 1.00 97.75 85 LEU A C 1
ATOM 632 O O . LEU A 1 85 ? -9.290 1.446 7.152 1.00 97.75 85 LEU A O 1
ATOM 636 N N . GLU A 1 86 ? -8.727 0.477 9.109 1.00 96.81 86 GLU A N 1
ATOM 637 C CA . GLU A 1 86 ? -8.746 -0.912 8.648 1.00 96.81 86 GLU A CA 1
ATOM 638 C C . GLU A 1 86 ? -10.130 -1.297 8.108 1.00 96.81 86 GLU A C 1
ATOM 640 O O . GLU A 1 86 ? -10.235 -1.762 6.974 1.00 96.81 86 GLU A O 1
ATOM 645 N N . GLU A 1 87 ? -11.199 -1.006 8.852 1.00 97.00 87 GLU A N 1
ATOM 646 C CA . GLU A 1 87 ? -12.581 -1.277 8.444 1.00 97.00 87 GLU A CA 1
ATOM 647 C C . GLU A 1 87 ? -12.961 -0.516 7.168 1.00 97.00 87 GLU A C 1
ATOM 649 O O . GLU A 1 87 ? -13.454 -1.113 6.212 1.00 97.00 87 GLU A O 1
ATOM 654 N N . ILE A 1 88 ? -12.707 0.795 7.101 1.00 97.94 88 ILE A N 1
ATOM 655 C CA . ILE A 1 88 ? -13.057 1.599 5.920 1.00 97.94 88 ILE A CA 1
ATOM 656 C C . ILE A 1 88 ? -12.302 1.108 4.682 1.00 97.94 88 ILE A C 1
ATOM 658 O O . ILE A 1 88 ? -12.896 0.986 3.610 1.00 97.94 88 ILE A O 1
ATOM 662 N N . ILE A 1 89 ? -11.000 0.839 4.811 1.00 97.81 89 ILE A N 1
ATOM 663 C CA . ILE A 1 89 ? -10.160 0.405 3.689 1.00 97.81 89 ILE A CA 1
ATOM 664 C C . ILE A 1 89 ? -10.602 -0.971 3.183 1.00 97.81 89 ILE A C 1
ATOM 666 O O . ILE A 1 89 ? -10.732 -1.153 1.978 1.00 97.81 89 ILE A O 1
ATOM 670 N N . THR A 1 90 ? -10.862 -1.924 4.077 1.00 96.75 90 THR A N 1
ATOM 671 C CA . THR A 1 90 ? -11.218 -3.302 3.694 1.00 96.75 90 THR A CA 1
ATOM 672 C C . THR A 1 90 ? -12.645 -3.438 3.165 1.00 96.75 90 THR A C 1
ATOM 674 O O . THR A 1 90 ? -12.892 -4.247 2.277 1.00 96.75 90 THR A O 1
ATOM 677 N N . THR A 1 91 ? -13.597 -2.643 3.661 1.00 97.44 91 THR A N 1
ATOM 678 C CA . THR A 1 91 ? -15.016 -2.753 3.262 1.00 97.44 91 THR A CA 1
ATOM 679 C C . THR A 1 91 ? -15.372 -2.002 1.979 1.00 97.44 91 THR A C 1
ATOM 681 O O . THR A 1 91 ? -16.467 -2.192 1.446 1.00 97.44 91 THR A O 1
ATOM 684 N N . THR A 1 92 ? -14.474 -1.147 1.483 1.00 95.62 92 THR A N 1
ATOM 685 C CA . THR A 1 92 ? -14.677 -0.347 0.260 1.00 95.62 92 THR A CA 1
ATOM 686 C C . THR A 1 92 ? -13.727 -0.709 -0.884 1.00 95.62 92 THR A C 1
ATOM 688 O O . THR A 1 92 ? -13.760 -0.038 -1.918 1.00 95.62 92 THR A O 1
ATOM 691 N N . ALA A 1 93 ? -12.898 -1.740 -0.688 1.00 85.12 93 ALA A N 1
ATOM 692 C CA . ALA A 1 93 ? -11.971 -2.276 -1.681 1.00 85.12 93 ALA A CA 1
ATOM 693 C C . ALA A 1 93 ? -12.681 -2.963 -2.860 1.00 85.12 93 ALA A C 1
ATOM 695 O O . ALA A 1 93 ? -13.775 -3.542 -2.661 1.00 85.12 93 ALA A O 1
#

pLDDT: mean 96.0, std 4.08, range [75.19, 98.69]

Sequence (93 aa):
YPAAYDHVLAVSATDKLDELWPLSNSGDYIDVAAPGHMIYSTMPLELSYEVGYAYMTGTSMAAPHVAGLAGLLLSQEPNRSAADLEEIITTTA

Secondary structure (DSSP, 8-state):
--TTSTT---EEEE-TTSPBPTTS--STT--EEEE-SSEEEE--GGGTTTSSEEEE-SHHHHHHHHHHHHHHHHHH-TT--HHHHHHHHHH--